Protein AF-A0A2R6EXW1-F1 (afdb_monomer_lite)

Radius of gyration: 13.51 Å; chains: 1; bounding box: 26×26×35 Å

Structure (mmCIF, N/CA/C/O backbone):
data_AF-A0A2R6EXW1-F1
#
_entry.id   AF-A0A2R6EXW1-F1
#
loop_
_atom_site.group_PDB
_atom_site.id
_atom_site.type_symbol
_atom_site.label_atom_id
_atom_site.label_alt_id
_atom_site.label_comp_id
_atom_site.label_asym_id
_atom_site.label_entity_id
_atom_site.label_seq_id
_atom_site.pdbx_PDB_ins_code
_atom_site.Cartn_x
_atom_site.Cartn_y
_atom_site.Cartn_z
_atom_site.occupancy
_atom_site.B_iso_or_equiv
_atom_site.auth_seq_id
_atom_site.auth_comp_id
_atom_site.auth_asym_id
_atom_site.auth_atom_id
_atom_site.pdbx_PDB_model_num
ATOM 1 N N . MET A 1 1 ? 4.944 16.828 6.873 1.00 72.38 1 MET A N 1
ATOM 2 C CA . MET A 1 1 ? 5.144 15.813 7.931 1.00 72.38 1 MET A CA 1
ATOM 3 C C . MET A 1 1 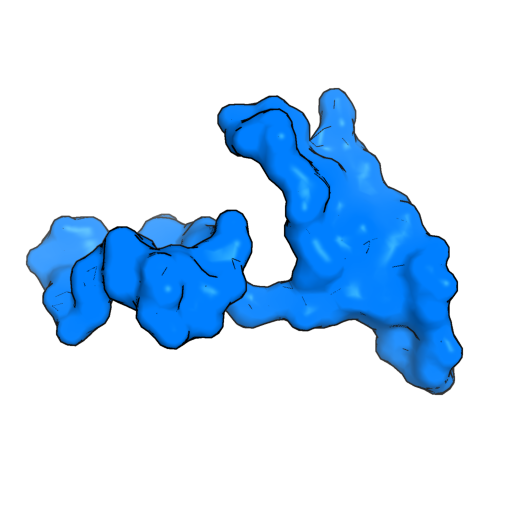? 4.310 14.598 7.558 1.00 72.38 1 MET A C 1
ATOM 5 O O . MET A 1 1 ? 3.182 14.805 7.134 1.00 72.38 1 MET A O 1
ATOM 9 N N . SER A 1 2 ? 4.837 13.376 7.651 1.00 82.94 2 SER A N 1
ATOM 10 C CA . SER A 1 2 ? 3.985 12.176 7.587 1.00 82.94 2 SER A CA 1
ATOM 11 C C . SER A 1 2 ? 3.128 12.134 8.855 1.00 82.94 2 SER A C 1
ATOM 13 O O . SER A 1 2 ? 3.667 12.397 9.930 1.00 82.94 2 SER A O 1
ATOM 15 N N . ASN A 1 3 ? 1.833 11.835 8.741 1.00 95.88 3 ASN A N 1
ATOM 16 C CA . ASN A 1 3 ? 0.934 11.659 9.886 1.00 95.88 3 ASN A CA 1
ATOM 17 C C . ASN A 1 3 ? 0.342 10.246 9.870 1.00 95.88 3 ASN A C 1
ATOM 19 O O . ASN A 1 3 ? 0.151 9.682 8.794 1.00 95.88 3 ASN A O 1
ATOM 23 N N . PHE A 1 4 ? 0.069 9.693 11.049 1.00 97.31 4 PHE A N 1
ATOM 24 C CA . PHE A 1 4 ? -0.616 8.417 11.206 1.00 97.31 4 PHE A CA 1
ATOM 25 C C . PHE A 1 4 ? -1.715 8.543 12.260 1.00 97.31 4 PHE A C 1
ATOM 27 O O . PHE A 1 4 ? -1.426 8.889 13.406 1.00 97.31 4 PHE A O 1
ATOM 34 N N . GLU A 1 5 ? -2.952 8.231 11.884 1.00 97.75 5 GLU A N 1
ATOM 35 C CA . GLU A 1 5 ? -4.123 8.311 12.760 1.00 97.75 5 GLU A CA 1
ATOM 36 C C . GLU A 1 5 ? -4.832 6.958 12.855 1.00 97.75 5 GLU A C 1
ATOM 38 O O . GLU A 1 5 ? -5.064 6.293 11.850 1.00 97.75 5 GLU A O 1
ATOM 43 N N . VAL A 1 6 ? -5.188 6.530 14.068 1.00 98.00 6 VAL A N 1
ATOM 44 C CA . VAL A 1 6 ? -5.912 5.268 14.287 1.00 98.00 6 VAL A CA 1
ATOM 45 C C . VAL A 1 6 ? -7.414 5.501 14.147 1.00 98.00 6 VAL A C 1
ATOM 47 O O . VAL A 1 6 ? -7.960 6.408 14.766 1.00 98.00 6 VAL A O 1
ATOM 50 N N . ARG A 1 7 ? -8.084 4.645 13.371 1.00 97.88 7 ARG A N 1
ATOM 51 C CA . ARG A 1 7 ? -9.529 4.695 13.102 1.00 97.88 7 ARG A CA 1
ATOM 52 C C . ARG A 1 7 ? -10.305 3.655 13.904 1.00 97.88 7 ARG A C 1
ATOM 54 O O . ARG A 1 7 ? -11.378 3.952 14.418 1.00 97.88 7 ARG A O 1
ATOM 61 N N . SER A 1 8 ? -9.768 2.442 14.024 1.00 98.19 8 SER A N 1
ATOM 62 C CA . SER A 1 8 ? -10.362 1.368 14.825 1.00 98.19 8 SER A CA 1
ATOM 63 C C . SER A 1 8 ? -9.296 0.403 15.344 1.00 98.19 8 SER A C 1
ATOM 65 O O . SER A 1 8 ? -8.162 0.376 14.858 1.00 98.19 8 SER A O 1
ATOM 67 N N . HIS A 1 9 ? -9.650 -0.374 16.365 1.00 97.94 9 HIS A N 1
ATOM 68 C CA . HIS A 1 9 ? -8.748 -1.317 17.016 1.00 97.94 9 HIS A CA 1
ATOM 69 C C . HIS A 1 9 ? -9.483 -2.592 17.439 1.00 97.94 9 HIS A C 1
ATOM 71 O O . HIS A 1 9 ? -10.628 -2.537 17.893 1.00 97.94 9 HIS A O 1
ATOM 77 N N . ASP A 1 10 ? -8.787 -3.722 17.352 1.00 97.81 10 ASP A N 1
ATOM 78 C CA . ASP A 1 10 ? -9.180 -4.991 17.966 1.00 97.81 10 ASP A CA 1
ATOM 79 C C . ASP A 1 10 ? -7.924 -5.665 18.543 1.00 97.81 10 ASP A C 1
ATOM 81 O O . ASP A 1 10 ? -6.911 -5.837 17.855 1.00 97.81 10 ASP A O 1
ATOM 85 N N . GLY A 1 11 ? -7.945 -5.961 19.845 1.00 97.00 11 GLY A N 1
ATOM 86 C CA . GLY A 1 11 ? -6.754 -6.334 20.609 1.00 97.00 11 GLY A CA 1
ATOM 87 C C . GLY A 1 11 ? -5.632 -5.292 20.485 1.00 97.00 11 GLY A C 1
ATOM 88 O O . GLY A 1 11 ? -5.810 -4.121 20.814 1.00 97.00 11 GLY A O 1
ATOM 89 N N . SER A 1 12 ? -4.455 -5.723 20.021 1.00 97.06 12 SER A N 1
ATOM 90 C CA . SER A 1 12 ? -3.314 -4.835 19.728 1.00 97.06 12 SER A CA 1
ATOM 91 C C . SER A 1 12 ? -3.209 -4.441 18.248 1.00 97.06 12 SER A C 1
ATOM 93 O O . SER A 1 12 ? -2.290 -3.712 17.872 1.00 97.06 12 SER A O 1
ATOM 95 N N . GLY A 1 13 ? -4.121 -4.932 17.404 1.00 96.88 13 GLY A N 1
ATOM 96 C CA . GLY A 1 13 ? -4.218 -4.550 16.000 1.00 96.88 13 GLY A CA 1
ATOM 97 C C . GLY A 1 13 ? -4.907 -3.197 15.837 1.00 96.88 13 GLY A C 1
ATOM 98 O O . GLY A 1 13 ? -5.750 -2.811 16.649 1.00 96.88 13 GLY A O 1
ATOM 99 N N . ARG A 1 14 ? -4.548 -2.470 14.774 1.00 97.94 14 ARG A N 1
ATOM 100 C CA . ARG A 1 14 ? -5.125 -1.158 14.465 1.00 97.94 14 ARG A CA 1
ATOM 101 C C . ARG A 1 14 ? -5.345 -0.976 12.972 1.00 97.94 14 ARG A C 1
ATOM 103 O O . ARG A 1 14 ? -4.440 -1.254 12.186 1.00 97.94 14 ARG A O 1
ATOM 110 N N . VAL A 1 15 ? -6.524 -0.468 12.631 1.00 98.31 15 VAL A N 1
ATOM 111 C CA . VAL A 1 15 ? -6.794 0.142 11.331 1.00 98.31 15 VAL A CA 1
ATOM 112 C C . VAL A 1 15 ? -6.499 1.626 11.461 1.00 98.31 15 VAL A C 1
ATOM 114 O O . VAL A 1 15 ? -6.932 2.264 12.425 1.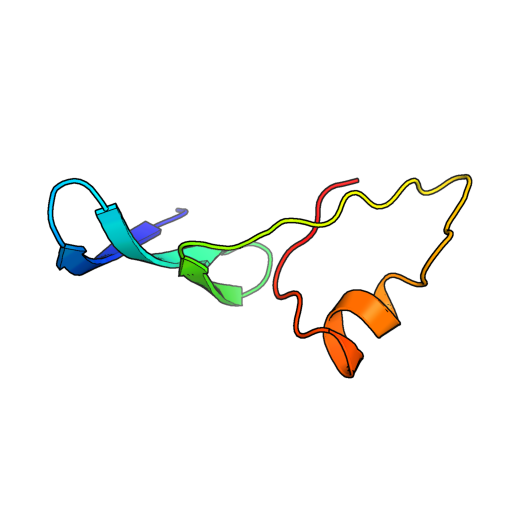00 98.31 15 VAL A O 1
ATOM 117 N N . GLY A 1 16 ? -5.745 2.187 10.527 1.00 97.81 16 GLY A N 1
ATOM 118 C CA . GLY A 1 16 ? -5.360 3.592 10.599 1.00 97.81 16 GLY A CA 1
ATOM 119 C C . GLY A 1 16 ? -5.029 4.201 9.252 1.00 97.81 16 GLY A C 1
ATOM 120 O O . GLY A 1 16 ? -4.721 3.491 8.305 1.00 97.81 16 GLY A O 1
ATOM 121 N N . GLU A 1 17 ? -5.064 5.517 9.186 1.00 97.88 17 GLU A N 1
ATOM 122 C CA . GLU A 1 17 ? -4.779 6.307 7.999 1.00 97.88 17 GLU A CA 1
ATOM 123 C C . GLU A 1 17 ? -3.344 6.838 8.061 1.00 97.88 17 GLU A C 1
ATOM 125 O O . GLU A 1 17 ? -2.961 7.537 9.000 1.00 97.88 17 GLU A O 1
ATOM 130 N N . LEU A 1 18 ? -2.534 6.496 7.058 1.00 97.38 18 LEU A N 1
ATOM 131 C CA . LEU A 1 18 ? -1.171 6.981 6.870 1.00 97.38 18 LEU A CA 1
ATOM 132 C C . LEU A 1 18 ? -1.151 8.031 5.759 1.00 97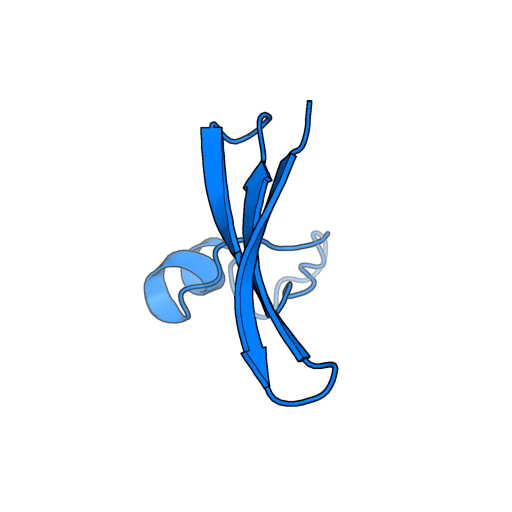.38 18 LEU A C 1
ATOM 134 O O . LEU A 1 18 ? -1.278 7.702 4.579 1.00 97.38 18 LEU A O 1
ATOM 138 N N . THR A 1 19 ? -0.934 9.293 6.118 1.00 97.19 19 THR A N 1
ATOM 139 C CA . THR A 1 19 ? -0.718 10.361 5.138 1.00 97.19 19 THR A CA 1
ATOM 140 C C . THR A 1 19 ? 0.687 10.253 4.554 1.00 97.19 19 THR A C 1
ATOM 142 O O . THR A 1 19 ? 1.672 10.228 5.295 1.00 97.19 19 THR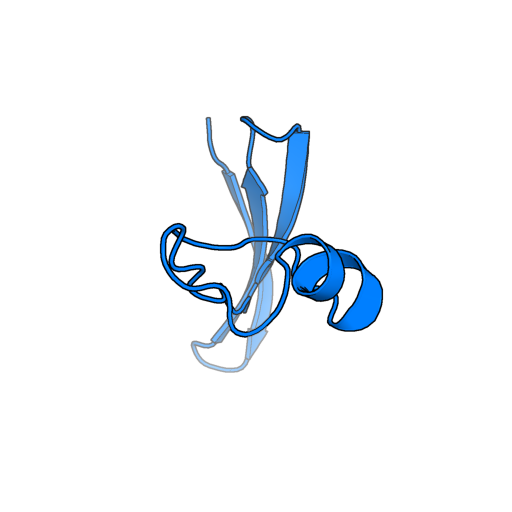 A O 1
ATOM 145 N N . VAL A 1 20 ? 0.786 10.264 3.224 1.00 95.38 20 VAL A N 1
ATOM 146 C CA . VAL A 1 20 ? 2.025 10.215 2.441 1.00 95.38 20 VAL A CA 1
ATOM 147 C C . VAL A 1 20 ? 2.182 11.540 1.677 1.00 95.38 20 VAL A C 1
ATOM 149 O O . VAL A 1 20 ? 1.785 11.641 0.516 1.00 95.38 20 VAL A O 1
ATOM 152 N N . PRO A 1 21 ? 2.802 12.576 2.281 1.00 94.12 21 PRO A N 1
ATOM 153 C CA . PRO A 1 21 ? 2.791 13.932 1.721 1.00 94.12 21 PRO A CA 1
ATOM 154 C C . PRO A 1 21 ? 3.432 14.042 0.338 1.00 94.12 21 PRO A C 1
ATOM 156 O O . PRO A 1 21 ? 2.999 14.832 -0.488 1.00 94.12 21 PRO A O 1
ATOM 159 N N . ARG A 1 22 ? 4.459 13.227 0.065 1.00 93.75 22 ARG A N 1
ATOM 160 C CA . ARG A 1 22 ? 5.165 13.225 -1.229 1.00 93.75 22 ARG A CA 1
ATOM 161 C C . ARG A 1 22 ? 4.291 12.801 -2.414 1.00 93.75 22 ARG A C 1
ATOM 163 O O . ARG A 1 22 ? 4.708 12.987 -3.548 1.00 93.75 22 ARG A O 1
ATOM 170 N N . ALA A 1 23 ? 3.160 12.156 -2.143 1.00 91.25 23 ALA A N 1
ATOM 171 C CA . ALA A 1 23 ? 2.239 11.635 -3.145 1.00 91.25 23 ALA A CA 1
ATOM 172 C C . ALA A 1 23 ? 0.833 12.244 -3.013 1.00 91.25 23 ALA A C 1
ATOM 174 O O . ALA A 1 23 ? -0.060 11.798 -3.720 1.00 91.25 23 ALA A O 1
ATOM 175 N N . ASP A 1 24 ? 0.647 13.214 -2.106 1.00 93.56 24 ASP A N 1
ATOM 176 C CA . ASP A 1 24 ? -0.651 13.821 -1.773 1.00 93.56 24 ASP A CA 1
ATOM 177 C C . ASP A 1 24 ? -1.780 12.783 -1.602 1.00 93.56 24 ASP A C 1
ATOM 179 O O . ASP A 1 24 ? -2.881 12.905 -2.131 1.00 93.56 24 ASP A O 1
ATOM 183 N N . LEU A 1 25 ? -1.458 11.697 -0.891 1.00 93.88 25 LEU A N 1
ATOM 184 C CA . LEU A 1 25 ? -2.307 10.519 -0.721 1.00 93.88 25 LEU A CA 1
ATOM 185 C C . LEU A 1 25 ? -2.370 10.126 0.755 1.00 93.88 25 LEU A C 1
ATOM 187 O O . LEU A 1 25 ? -1.372 10.217 1.474 1.00 93.88 25 LEU A O 1
ATOM 191 N N . THR A 1 26 ? -3.514 9.593 1.175 1.00 96.25 26 THR A N 1
ATOM 192 C CA . THR A 1 26 ? -3.670 8.861 2.437 1.00 96.25 26 THR A CA 1
ATOM 193 C C . THR A 1 26 ? -3.959 7.391 2.143 1.00 96.25 26 THR A C 1
ATOM 195 O O . THR A 1 26 ? -4.775 7.079 1.278 1.00 96.25 26 THR A O 1
ATOM 198 N N . VAL A 1 27 ? -3.281 6.492 2.857 1.00 96.62 27 VAL A N 1
ATOM 199 C CA . VAL A 1 27 ? -3.407 5.036 2.704 1.00 96.62 27 VAL A CA 1
ATOM 200 C C . VAL A 1 27 ? -3.974 4.427 3.977 1.00 96.62 27 VAL A C 1
ATOM 202 O O . VAL A 1 27 ? -3.525 4.760 5.073 1.00 96.62 27 VAL A O 1
ATOM 205 N N . GLU A 1 28 ? -4.933 3.517 3.836 1.00 96.94 28 GLU A N 1
ATOM 206 C CA . GLU A 1 28 ? -5.456 2.749 4.963 1.00 96.94 28 GLU A CA 1
ATOM 207 C C . GLU A 1 28 ? -4.485 1.619 5.327 1.00 96.94 28 GLU A C 1
ATOM 209 O O . GLU A 1 28 ? -3.933 0.933 4.472 1.00 96.94 28 GLU A O 1
ATOM 214 N N . THR A 1 29 ? -4.262 1.431 6.619 1.00 96.69 29 THR A N 1
ATOM 215 C CA . THR A 1 29 ? -3.459 0.357 7.200 1.00 96.69 29 THR A CA 1
ATOM 216 C C . THR A 1 29 ? -4.381 -0.610 7.943 1.00 96.69 29 THR A C 1
ATOM 218 O O . THR A 1 29 ? -5.382 -0.152 8.490 1.00 96.69 29 THR A O 1
ATOM 221 N N . PRO A 1 30 ? -4.054 -1.912 8.031 1.00 96.06 30 PRO A N 1
ATOM 222 C CA . PRO A 1 30 ? -2.834 -2.554 7.535 1.00 96.06 30 PRO A CA 1
ATOM 223 C C . PRO A 1 30 ? -2.782 -2.640 6.000 1.00 96.06 30 PRO A C 1
ATOM 225 O O . PRO A 1 30 ? -3.745 -3.045 5.363 1.00 96.06 30 PRO A O 1
ATOM 228 N N . ALA A 1 31 ? -1.631 -2.292 5.416 1.00 94.94 31 ALA A N 1
ATOM 229 C CA . ALA A 1 31 ? -1.395 -2.323 3.971 1.00 94.94 31 ALA A CA 1
ATOM 230 C C . ALA A 1 31 ? -0.225 -3.250 3.627 1.00 94.94 31 ALA A C 1
ATOM 232 O O . ALA A 1 31 ? 0.762 -3.319 4.363 1.00 94.94 31 ALA A O 1
ATOM 233 N N . LEU A 1 32 ? -0.317 -3.929 2.483 1.00 94.94 32 LEU A N 1
ATOM 234 C CA . LEU A 1 32 ? 0.789 -4.684 1.896 1.00 94.94 32 LEU A CA 1
ATOM 235 C C . LEU A 1 32 ? 1.506 -3.815 0.863 1.00 94.94 32 LEU A C 1
ATOM 237 O O . LEU A 1 32 ? 0.859 -3.131 0.074 1.00 94.94 32 LEU A O 1
ATOM 241 N N . LEU A 1 33 ? 2.839 -3.860 0.861 1.00 96.56 33 LEU A N 1
ATOM 242 C CA . LEU A 1 33 ? 3.684 -3.141 -0.092 1.00 96.56 33 LEU A CA 1
ATOM 243 C C . LEU A 1 33 ? 4.370 -4.170 -0.995 1.00 96.56 33 LEU A C 1
ATOM 245 O O . LEU A 1 33 ? 5.361 -4.772 -0.570 1.00 96.56 33 LEU A O 1
ATOM 249 N N . PRO A 1 34 ? 3.867 -4.409 -2.217 1.00 96.75 34 PRO A N 1
ATOM 250 C CA . PRO A 1 34 ? 4.546 -5.280 -3.162 1.00 96.75 34 PRO A CA 1
ATOM 251 C C . PRO A 1 34 ? 5.953 -4.761 -3.467 1.00 96.75 34 PRO A C 1
ATOM 253 O O . PRO A 1 34 ? 6.157 -3.557 -3.646 1.00 96.75 34 PRO A O 1
ATOM 256 N N . VAL A 1 35 ? 6.909 -5.684 -3.549 1.00 96.75 35 VAL A N 1
ATOM 257 C CA . VAL A 1 35 ? 8.277 -5.379 -3.972 1.00 96.75 35 VAL A CA 1
ATOM 258 C C . VAL A 1 35 ? 8.330 -5.370 -5.497 1.00 96.75 35 VAL A C 1
ATOM 260 O O . VAL A 1 35 ? 7.954 -6.352 -6.139 1.00 96.75 35 VAL A O 1
ATOM 263 N N . VAL A 1 36 ? 8.827 -4.284 -6.079 1.00 96.81 36 VAL A N 1
ATOM 264 C CA . VAL A 1 36 ? 9.056 -4.140 -7.517 1.00 96.81 36 VAL A CA 1
ATOM 265 C C . VAL A 1 36 ? 10.554 -4.157 -7.777 1.00 96.81 36 VAL A C 1
ATOM 267 O O . VAL A 1 36 ? 11.247 -3.191 -7.497 1.00 96.81 36 VAL A O 1
ATOM 270 N N . ASN A 1 37 ? 11.062 -5.222 -8.394 1.00 96.62 37 ASN A N 1
ATOM 271 C CA . ASN A 1 37 ? 12.428 -5.213 -8.909 1.00 96.62 37 ASN A CA 1
ATOM 272 C C . ASN A 1 37 ? 12.465 -4.440 -10.248 1.00 96.62 37 ASN A C 1
ATOM 274 O O . ASN A 1 37 ? 11.841 -4.888 -11.214 1.00 96.62 37 ASN A O 1
ATOM 278 N N . PRO A 1 38 ? 13.200 -3.315 -10.359 1.00 94.81 38 PRO A N 1
ATOM 279 C CA . PRO A 1 38 ? 13.234 -2.515 -11.584 1.00 94.81 38 PRO A CA 1
ATOM 280 C C . PRO A 1 38 ? 13.946 -3.218 -12.750 1.00 94.81 38 PRO A C 1
ATOM 282 O O . PRO A 1 38 ? 13.732 -2.851 -13.901 1.00 94.81 38 PRO A O 1
ATOM 285 N N . HIS A 1 39 ? 14.774 -4.231 -12.479 1.00 96.25 39 HIS A N 1
ATOM 286 C CA . HIS A 1 39 ? 15.484 -4.998 -13.505 1.00 96.25 39 HIS A CA 1
ATOM 287 C C . HIS A 1 39 ? 14.676 -6.182 -14.040 1.00 96.25 39 HIS A C 1
ATOM 289 O O . HIS A 1 39 ? 14.899 -6.614 -15.168 1.00 96.25 39 HIS A O 1
ATOM 295 N N . VAL A 1 40 ? 13.763 -6.729 -13.232 1.00 95.56 40 VAL A N 1
ATOM 296 C CA . VAL A 1 40 ? 12.955 -7.903 -13.585 1.00 95.56 40 VAL A CA 1
ATOM 297 C C . VAL A 1 40 ? 11.551 -7.738 -13.013 1.00 95.56 40 VAL A C 1
ATOM 299 O O . VAL A 1 40 ? 11.301 -8.031 -11.845 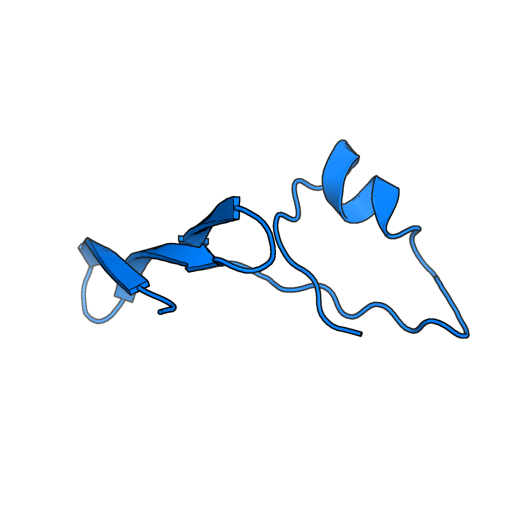1.00 95.56 40 VAL A O 1
ATOM 302 N N . GLN A 1 41 ? 10.618 -7.289 -13.849 1.00 93.44 41 GLN A N 1
ATOM 303 C CA . GLN A 1 41 ? 9.228 -7.070 -13.454 1.00 93.44 41 GLN A CA 1
ATOM 304 C C . GLN A 1 41 ? 8.366 -8.276 -13.842 1.00 93.44 41 GLN A C 1
ATOM 306 O O . GLN A 1 41 ? 7.995 -8.430 -15.001 1.00 93.44 41 GLN A O 1
ATOM 311 N N . GLY A 1 42 ? 8.049 -9.140 -12.871 1.00 93.00 42 GLY A N 1
ATOM 312 C CA . GLY A 1 42 ? 7.132 -10.271 -13.084 1.00 93.00 42 GLY A CA 1
ATOM 313 C C . GLY A 1 42 ? 5.666 -9.847 -13.253 1.00 93.00 42 GLY A C 1
ATOM 314 O O . GLY A 1 42 ? 4.909 -10.510 -13.956 1.00 93.00 42 GLY A O 1
ATOM 315 N N . VAL A 1 43 ? 5.281 -8.728 -12.634 1.00 95.88 43 VAL A N 1
ATOM 316 C CA . VAL A 1 43 ? 3.988 -8.047 -12.799 1.00 95.88 43 VAL A CA 1
ATOM 317 C C . VAL A 1 43 ? 4.279 -6.550 -12.980 1.00 95.88 43 VAL A C 1
ATOM 319 O O . VAL A 1 43 ? 5.066 -6.013 -12.193 1.00 95.88 43 VAL A O 1
ATOM 322 N N . PRO A 1 44 ? 3.695 -5.866 -13.984 1.00 95.75 44 PRO A N 1
ATOM 323 C CA . PRO A 1 44 ? 3.878 -4.427 -14.160 1.00 95.75 44 PRO A CA 1
ATOM 324 C C . PRO A 1 44 ? 3.396 -3.628 -12.935 1.00 95.75 44 PRO A C 1
ATOM 326 O O . PRO A 1 44 ? 2.343 -3.949 -12.381 1.00 95.75 44 PRO A O 1
ATOM 329 N N . PRO A 1 45 ? 4.096 -2.554 -12.517 1.00 96.38 45 PRO A N 1
ATOM 330 C CA . PRO A 1 45 ? 3.658 -1.732 -11.384 1.00 96.38 45 PRO A CA 1
ATOM 331 C C . PRO A 1 45 ? 2.277 -1.088 -11.560 1.00 96.38 45 PRO A C 1
ATOM 333 O O . PRO A 1 45 ? 1.560 -0.927 -10.577 1.00 96.38 45 PRO A O 1
ATOM 336 N N . SER A 1 46 ? 1.884 -0.759 -12.795 1.00 96.06 46 SER A N 1
ATOM 337 C CA . SER A 1 46 ? 0.535 -0.266 -13.105 1.00 96.06 46 SER A CA 1
ATOM 338 C C . SER A 1 46 ? -0.537 -1.294 -12.753 1.00 96.06 46 SER A C 1
ATOM 340 O O . SER A 1 46 ? -1.530 -0.948 -12.128 1.00 96.06 46 SER A O 1
ATOM 342 N N . ASP A 1 47 ? -0.306 -2.573 -13.058 1.00 97.62 47 ASP A N 1
ATOM 343 C CA . ASP A 1 47 ? -1.270 -3.637 -12.771 1.00 97.62 47 ASP A CA 1
ATOM 344 C C . ASP A 1 47 ? -1.436 -3.840 -11.261 1.00 97.62 47 ASP A C 1
ATOM 346 O O . ASP A 1 47 ? -2.536 -4.132 -10.790 1.00 97.62 47 ASP A O 1
ATOM 350 N N . LEU A 1 48 ? -0.361 -3.659 -10.484 1.00 96.69 48 LEU A N 1
ATOM 351 C CA . LEU A 1 48 ? -0.430 -3.688 -9.020 1.00 96.69 48 LEU A CA 1
ATOM 352 C C . LEU A 1 48 ? -1.412 -2.636 -8.489 1.00 96.69 48 LEU A C 1
ATOM 354 O O . LEU A 1 48 ? -2.190 -2.956 -7.592 1.00 96.69 48 LEU A O 1
ATOM 358 N N . ALA A 1 49 ? -1.434 -1.435 -9.069 1.00 94.50 49 ALA A N 1
ATOM 359 C CA . ALA A 1 49 ? -2.396 -0.396 -8.714 1.00 94.50 49 ALA A CA 1
ATOM 360 C C . ALA A 1 49 ? -3.796 -0.683 -9.289 1.00 94.50 49 ALA A C 1
ATOM 362 O O . ALA A 1 49 ? -4.755 -0.827 -8.533 1.00 94.50 49 ALA A O 1
ATOM 363 N N . ASP A 1 50 ? -3.908 -0.830 -10.609 1.00 97.31 50 ASP A N 1
ATOM 364 C CA . ASP A 1 50 ? -5.189 -0.815 -11.327 1.00 97.31 50 ASP A CA 1
ATOM 365 C C . ASP A 1 50 ? -5.997 -2.104 -11.145 1.00 97.31 50 ASP A C 1
ATOM 367 O O . ASP A 1 50 ? -7.226 -2.078 -11.073 1.00 97.31 50 ASP A O 1
ATOM 371 N N . ARG A 1 51 ? -5.316 -3.254 -11.074 1.00 97.69 51 ARG A N 1
ATOM 372 C CA . ARG A 1 51 ? -5.958 -4.574 -10.999 1.00 97.69 51 ARG A CA 1
ATOM 373 C C . ARG A 1 51 ? -5.962 -5.148 -9.588 1.00 97.69 51 ARG A C 1
ATOM 375 O O . ARG A 1 51 ? -6.900 -5.862 -9.238 1.00 97.69 51 ARG A O 1
ATOM 382 N N . PHE A 1 52 ? -4.922 -4.884 -8.800 1.00 95.88 52 PHE A N 1
ATOM 383 C CA . PHE A 1 52 ? -4.779 -5.453 -7.457 1.00 95.88 52 PHE A CA 1
ATOM 384 C C . PHE A 1 52 ? -5.021 -4.444 -6.326 1.00 95.88 52 PHE A C 1
ATOM 386 O O . PHE A 1 52 ? -5.053 -4.849 -5.165 1.00 95.88 52 PHE A O 1
ATOM 393 N N . GLY A 1 53 ? -5.232 -3.161 -6.639 1.00 94.69 53 GLY A N 1
ATOM 394 C CA . GLY A 1 53 ? -5.578 -2.133 -5.656 1.00 94.69 53 GLY A CA 1
ATOM 395 C C . GLY A 1 53 ? -4.429 -1.733 -4.726 1.00 94.69 53 GLY A C 1
ATOM 396 O O . GLY A 1 53 ? -4.679 -1.185 -3.653 1.00 94.69 53 GLY A O 1
ATOM 397 N N . ALA A 1 54 ? -3.173 -2.010 -5.087 1.00 95.62 54 ALA A N 1
ATOM 398 C CA . ALA A 1 54 ? -2.025 -1.617 -4.281 1.00 95.62 54 ALA A CA 1
ATOM 399 C C . ALA A 1 54 ? -1.863 -0.089 -4.290 1.00 95.62 54 ALA A C 1
ATOM 401 O O . ALA A 1 54 ? -1.573 0.518 -5.318 1.00 95.62 54 ALA A O 1
ATOM 402 N N . GLN A 1 55 ? -2.016 0.534 -3.121 1.00 94.12 55 GLN A N 1
ATOM 403 C CA . GLN A 1 55 ? -1.902 1.989 -2.963 1.00 94.12 55 GLN A CA 1
ATOM 404 C C . GLN A 1 55 ? -0.447 2.456 -2.789 1.00 94.12 55 GLN A C 1
ATOM 406 O O . GLN A 1 55 ? -0.131 3.624 -3.006 1.00 94.12 55 GLN A O 1
ATOM 411 N N . ILE A 1 56 ? 0.438 1.546 -2.375 1.00 95.38 56 ILE A N 1
ATOM 412 C CA . ILE A 1 56 ? 1.861 1.777 -2.112 1.00 95.38 56 ILE A CA 1
ATOM 413 C C . ILE A 1 56 ? 2.678 0.546 -2.504 1.00 95.38 56 ILE A C 1
ATOM 415 O O . ILE A 1 56 ? 2.196 -0.582 -2.454 1.00 95.38 56 ILE A O 1
ATOM 419 N N . LEU A 1 57 ? 3.935 0.778 -2.871 1.00 95.81 57 LEU A N 1
ATOM 420 C CA . LEU A 1 57 ? 4.907 -0.242 -3.256 1.00 95.81 57 LEU A CA 1
ATOM 421 C C . LEU A 1 57 ? 6.289 0.116 -2.709 1.00 95.81 57 LEU A C 1
ATOM 423 O O . LEU A 1 57 ? 6.514 1.241 -2.248 1.00 95.81 57 LEU A O 1
ATOM 427 N N . ILE A 1 58 ? 7.209 -0.838 -2.781 1.00 96.12 58 ILE A N 1
ATOM 428 C CA . ILE A 1 58 ? 8.624 -0.632 -2.481 1.00 96.12 58 ILE A CA 1
ATOM 429 C C . ILE A 1 58 ? 9.470 -1.180 -3.630 1.00 96.12 58 ILE A C 1
ATOM 431 O O . ILE A 1 58 ? 9.084 -2.159 -4.267 1.00 96.12 58 ILE A O 1
ATOM 435 N N . THR A 1 59 ? 10.596 -0.532 -3.907 1.00 94.00 59 THR A N 1
ATOM 436 C CA . THR A 1 59 ? 11.516 -0.88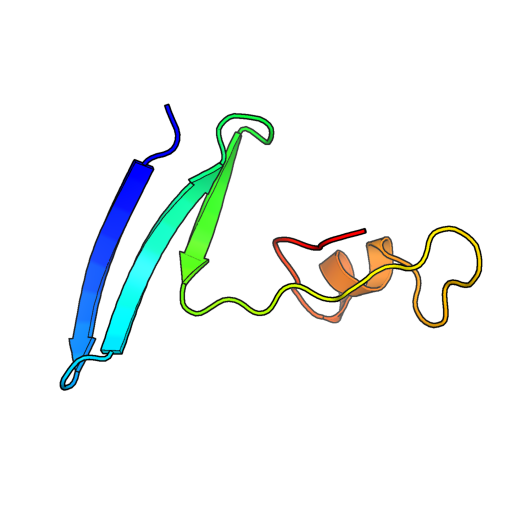0 -4.996 1.00 94.00 59 THR A CA 1
ATOM 437 C C . THR A 1 59 ? 12.849 -1.309 -4.414 1.00 94.00 59 THR A C 1
ATOM 439 O O . THR A 1 59 ? 13.327 -0.589 -3.508 1.00 94.00 59 THR A O 1
#

Sequence (59 aa):
MSNFEVRSHDGSGRVGELTVPRADLTVETPALLPVVNPHVQGVPPSDLADRFGAQILIT

Secondary structure (DSSP, 8-state):
--EEEEEEEETTEEEEEEEEGGGTEEEEES----B--SS--SS-HHHHHHTT--S--B-

Foldseek 3Di:
DWDKAFDDDDDPDTWIWIQDPVVRDIDIPPADAAEADPVDGPDDPVCCCPVVVHPHHHD

pLDDT: mean 95.49, std 3.78, range [72.38, 98.31]